Protein AF-A0A3N5K8U0-F1 (afdb_monomer_lite)

Sequence (71 aa):
MTPRAVRLRPVEELDLDALQRFDVEPAMSEPFQWRGFRDPRSRRRRWEHDGYLGDDDSMLVVADAAGSFMG

Foldseek 3Di:
DDDFDKDWDQDDPVCLVVVLCLQQPVVNQPPDDRPHHDDSCPSVVCCVVPSQDDPVGHDIFIAGPVRHGDD

pLDDT: mean 92.51, std 5.85, range [64.06, 97.88]

Secondary structure (DSSP, 8-state):
-PPPPEEEEE--GGGHHHHHHHHH-GGGGTTTT------TTHHHHHHHHHTTB-SS-B-EEEEETT--B--

Structure (mmCIF, N/CA/C/O backbone):
data_AF-A0A3N5K8U0-F1
#
_entry.id   AF-A0A3N5K8U0-F1
#
loop_
_atom_site.group_PDB
_atom_site.id
_atom_site.type_symbol
_atom_site.label_atom_id
_atom_site.label_alt_id
_atom_site.label_comp_id
_atom_site.label_asym_id
_atom_site.label_entity_id
_atom_site.label_seq_id
_atom_site.pdbx_PDB_ins_code
_atom_site.Cartn_x
_atom_site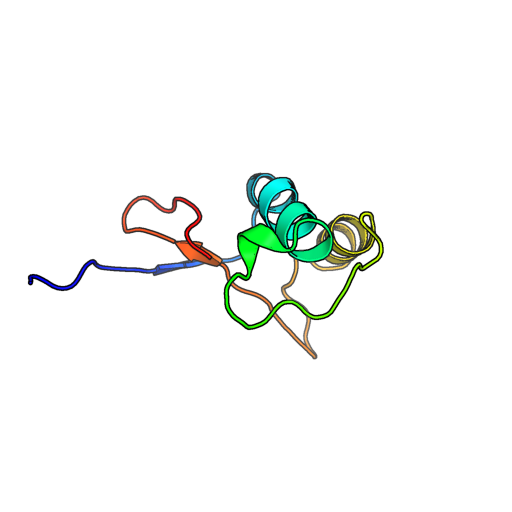.Cartn_y
_atom_site.Cartn_z
_atom_site.occupancy
_atom_site.B_iso_or_equiv
_atom_site.auth_seq_id
_atom_site.auth_comp_id
_atom_site.auth_asym_id
_atom_site.auth_atom_id
_atom_site.pdbx_PDB_model_num
ATOM 1 N N . MET A 1 1 ? 1.226 25.073 15.393 1.00 64.06 1 MET A N 1
ATOM 2 C CA . MET A 1 1 ? 0.799 24.047 14.418 1.00 64.06 1 MET A CA 1
ATOM 3 C C . MET A 1 1 ? -0.039 23.026 15.158 1.00 64.06 1 MET A C 1
ATOM 5 O O . MET A 1 1 ? 0.469 22.428 16.095 1.00 64.06 1 MET A O 1
ATOM 9 N N . THR A 1 2 ? -1.310 22.872 14.802 1.00 75.81 2 THR A N 1
ATOM 10 C CA . THR A 1 2 ? -2.159 21.811 15.364 1.00 75.81 2 THR A CA 1
ATOM 11 C C . THR A 1 2 ? -1.821 20.500 14.646 1.00 75.81 2 THR A C 1
ATOM 13 O O . THR A 1 2 ? -1.739 20.521 13.415 1.00 75.81 2 THR A O 1
ATOM 16 N N . PRO A 1 3 ? -1.575 19.382 15.351 1.00 78.88 3 PRO A N 1
ATOM 17 C CA . PRO A 1 3 ? -1.253 18.116 14.699 1.00 78.88 3 PRO A CA 1
ATOM 18 C C . PRO A 1 3 ? -2.419 17.647 13.819 1.00 78.88 3 PRO A C 1
ATOM 20 O O . PRO A 1 3 ? -3.578 17.684 14.234 1.00 78.88 3 PRO A O 1
ATOM 23 N N . ARG A 1 4 ? -2.108 17.210 12.592 1.00 84.19 4 ARG A N 1
ATOM 24 C CA . ARG A 1 4 ? -3.090 16.612 11.680 1.00 84.19 4 ARG A CA 1
ATOM 25 C C . ARG A 1 4 ? -3.273 15.145 12.061 1.00 84.19 4 ARG A C 1
ATOM 27 O O . ARG A 1 4 ? -2.294 14.407 12.122 1.00 84.19 4 ARG A O 1
ATOM 34 N N . ALA A 1 5 ? -4.511 14.734 12.323 1.00 90.19 5 ALA A N 1
ATOM 35 C CA . ALA A 1 5 ? -4.816 13.334 12.593 1.00 90.19 5 ALA A CA 1
ATOM 36 C C . ALA A 1 5 ? -4.579 12.482 11.336 1.00 90.19 5 ALA A C 1
ATOM 38 O O . ALA A 1 5 ? -4.993 12.865 10.239 1.00 90.19 5 ALA A O 1
ATOM 39 N N . VAL A 1 6 ? -3.941 11.329 11.525 1.00 95.25 6 VAL A N 1
ATOM 40 C CA . VAL A 1 6 ? -3.714 10.315 10.491 1.00 95.25 6 VAL A CA 1
ATOM 41 C C . VAL A 1 6 ? -4.259 8.972 10.960 1.00 95.25 6 VAL A C 1
ATOM 43 O O . VAL A 1 6 ? -4.409 8.741 12.162 1.00 95.25 6 VAL A O 1
ATOM 46 N N . ARG A 1 7 ? -4.574 8.095 10.013 1.00 95.44 7 ARG A N 1
ATOM 47 C CA . ARG A 1 7 ? -5.040 6.729 10.255 1.00 95.44 7 ARG A CA 1
ATOM 48 C C . ARG A 1 7 ? -4.181 5.759 9.458 1.00 95.44 7 ARG A C 1
ATOM 50 O O . ARG A 1 7 ? -3.643 6.131 8.424 1.00 95.44 7 ARG A O 1
ATOM 57 N N . LEU A 1 8 ? -4.086 4.524 9.934 1.00 97.06 8 LEU A N 1
ATOM 58 C CA . LEU A 1 8 ? -3.564 3.416 9.144 1.00 97.06 8 LEU A CA 1
ATOM 59 C C . LEU A 1 8 ? -4.744 2.573 8.678 1.00 97.06 8 LEU A C 1
ATOM 61 O O . LEU A 1 8 ? -5.612 2.238 9.489 1.00 97.06 8 LEU A O 1
ATOM 65 N N . ARG A 1 9 ? -4.783 2.250 7.389 1.00 97.38 9 ARG A N 1
ATOM 66 C CA . ARG A 1 9 ? -5.772 1.332 6.817 1.00 97.38 9 ARG A CA 1
ATOM 67 C C . ARG A 1 9 ? -5.099 0.326 5.881 1.00 97.38 9 ARG A C 1
ATOM 69 O O . ARG A 1 9 ? -4.000 0.610 5.401 1.00 97.38 9 ARG A O 1
ATOM 76 N N . PRO A 1 10 ? -5.730 -0.831 5.619 1.00 97.88 10 PRO A N 1
ATOM 77 C CA . PRO A 1 10 ? -5.303 -1.709 4.540 1.00 97.88 10 PRO A CA 1
ATOM 78 C C . PRO A 1 10 ? -5.171 -0.952 3.218 1.00 97.88 10 PRO A C 1
ATOM 80 O O . PRO A 1 10 ? -5.859 0.051 2.993 1.00 97.88 10 PRO A O 1
ATOM 83 N N . VAL A 1 11 ? -4.291 -1.450 2.352 1.00 97.88 11 VAL A N 1
ATOM 84 C CA . VAL A 1 11 ? -4.261 -1.041 0.946 1.00 97.88 11 VAL A CA 1
ATOM 85 C C . VAL A 1 11 ? -5.629 -1.341 0.329 1.00 97.88 11 VAL A C 1
ATOM 87 O O . VAL A 1 11 ? -6.266 -2.342 0.650 1.00 97.88 11 VAL A O 1
ATOM 90 N N . GLU A 1 12 ? -6.086 -0.460 -0.543 1.00 97.19 12 GLU A N 1
ATOM 91 C CA . GLU A 1 12 ? -7.263 -0.642 -1.379 1.00 97.19 12 GLU A CA 1
ATOM 92 C C . GLU A 1 12 ? -6.832 -0.585 -2.847 1.00 97.19 12 GLU A C 1
ATOM 94 O O . GLU A 1 12 ? -5.780 -0.038 -3.186 1.00 97.19 12 GLU A O 1
ATOM 99 N N . GLU A 1 13 ? -7.644 -1.128 -3.756 1.00 96.88 13 GLU A N 1
ATOM 100 C CA . GLU A 1 13 ? -7.285 -1.172 -5.181 1.00 96.88 13 GLU A CA 1
ATOM 101 C C . GLU A 1 13 ? -7.017 0.228 -5.771 1.00 96.88 13 GLU A C 1
ATOM 103 O O . GLU A 1 13 ? -6.165 0.382 -6.647 1.00 96.88 13 GLU A O 1
ATOM 108 N N . LEU A 1 14 ? -7.682 1.263 -5.242 1.00 96.25 14 LEU A N 1
ATOM 109 C CA . LEU A 1 14 ? -7.485 2.659 -5.646 1.00 96.25 14 LEU A CA 1
ATOM 110 C C . LEU A 1 14 ? -6.091 3.215 -5.308 1.00 96.25 14 LEU A C 1
ATOM 112 O O . LEU A 1 14 ? -5.669 4.203 -5.904 1.00 96.25 14 LEU A O 1
ATOM 116 N N . ASP A 1 15 ? -5.360 2.598 -4.376 1.00 96.62 15 ASP A N 1
ATOM 117 C CA . ASP A 1 15 ? -4.023 3.052 -3.980 1.00 96.62 15 ASP A CA 1
ATOM 118 C C . ASP A 1 15 ? -2.929 2.543 -4.928 1.00 96.62 15 ASP A C 1
ATOM 120 O O . ASP A 1 15 ? -1.800 3.042 -4.906 1.00 96.62 15 ASP A O 1
ATOM 124 N N . LEU A 1 16 ? -3.231 1.538 -5.759 1.00 95.94 16 LEU A N 1
ATOM 125 C CA . LEU A 1 16 ? -2.229 0.851 -6.575 1.00 95.94 16 LEU A CA 1
ATOM 126 C C . LEU A 1 16 ? -1.545 1.784 -7.572 1.00 95.94 16 LEU A C 1
ATOM 128 O O . LEU A 1 16 ? -0.342 1.649 -7.791 1.00 95.94 16 LEU A O 1
ATOM 132 N N . ASP A 1 17 ? -2.274 2.757 -8.115 1.00 94.06 17 ASP A N 1
ATOM 133 C CA . ASP A 1 17 ? -1.708 3.751 -9.025 1.00 94.06 17 ASP A CA 1
ATOM 134 C C . ASP A 1 17 ? -0.660 4.614 -8.311 1.00 94.06 17 ASP A C 1
ATOM 136 O O . ASP A 1 17 ? 0.442 4.812 -8.826 1.00 94.06 17 ASP A O 1
ATOM 140 N N . ALA A 1 18 ? -0.948 5.077 -7.090 1.00 92.88 18 ALA A N 1
ATOM 141 C CA . ALA A 1 18 ? 0.008 5.844 -6.293 1.00 92.88 18 ALA A CA 1
ATOM 142 C C . ALA A 1 18 ? 1.235 4.994 -5.926 1.00 92.88 18 ALA A C 1
ATOM 144 O O . ALA A 1 18 ? 2.374 5.428 -6.110 1.00 92.88 18 ALA A O 1
ATOM 145 N N . LEU A 1 19 ? 1.012 3.754 -5.479 1.00 93.50 19 LEU A N 1
ATOM 146 C CA . LEU A 1 19 ? 2.069 2.800 -5.134 1.00 93.50 19 LEU A CA 1
ATOM 147 C C . LEU A 1 19 ? 2.975 2.458 -6.322 1.00 93.50 19 LEU A C 1
ATOM 149 O O . LEU A 1 19 ? 4.188 2.336 -6.153 1.00 93.50 19 LEU A O 1
ATOM 153 N N . GLN A 1 20 ? 2.409 2.326 -7.522 1.00 93.50 20 GLN A N 1
ATOM 154 C CA . GLN A 1 20 ? 3.179 2.095 -8.739 1.00 93.50 20 GLN A CA 1
ATOM 155 C C . GLN A 1 20 ? 4.033 3.317 -9.092 1.00 93.50 20 GLN A C 1
ATOM 157 O O . GLN A 1 20 ? 5.187 3.155 -9.486 1.00 93.50 20 GLN A O 1
ATOM 162 N N . ARG A 1 21 ? 3.513 4.540 -8.915 1.00 92.19 21 ARG A N 1
ATOM 163 C CA . ARG A 1 21 ? 4.282 5.771 -9.164 1.00 92.19 21 ARG A CA 1
ATOM 164 C C . ARG A 1 21 ? 5.489 5.893 -8.235 1.00 92.19 21 ARG A C 1
ATOM 166 O O . ARG A 1 21 ? 6.554 6.256 -8.717 1.00 92.19 21 ARG A O 1
ATOM 173 N N . PHE A 1 22 ? 5.392 5.496 -6.963 1.00 90.62 22 PHE A N 1
ATOM 174 C CA . PHE A 1 22 ? 6.559 5.455 -6.061 1.00 90.62 22 PHE A CA 1
ATOM 175 C C . PHE A 1 22 ? 7.717 4.591 -6.581 1.00 90.62 22 PHE A C 1
ATOM 177 O O . PHE A 1 22 ? 8.880 4.865 -6.287 1.00 90.62 22 PHE A O 1
ATOM 184 N N . ASP A 1 23 ? 7.414 3.552 -7.357 1.00 90.88 23 ASP A N 1
ATOM 185 C CA . ASP A 1 23 ? 8.416 2.631 -7.889 1.00 90.88 23 ASP A CA 1
ATOM 186 C C . ASP A 1 23 ? 9.077 3.125 -9.185 1.00 90.88 23 ASP A C 1
ATOM 188 O O . ASP A 1 23 ? 10.128 2.600 -9.565 1.00 90.88 23 ASP A O 1
ATOM 192 N N . VAL A 1 24 ? 8.478 4.099 -9.881 1.00 91.94 24 VAL A N 1
ATOM 193 C CA . VAL A 1 24 ? 8.934 4.543 -11.213 1.00 91.94 24 VAL A CA 1
ATOM 194 C C . VAL A 1 24 ? 9.129 6.052 -11.351 1.00 91.94 24 VAL A C 1
ATOM 196 O O . VAL A 1 24 ? 9.735 6.491 -12.321 1.00 91.94 24 VAL A O 1
ATOM 199 N N . GLU A 1 25 ? 8.675 6.860 -10.396 1.00 92.69 25 GLU A N 1
ATOM 200 C CA . GLU A 1 25 ? 8.823 8.316 -1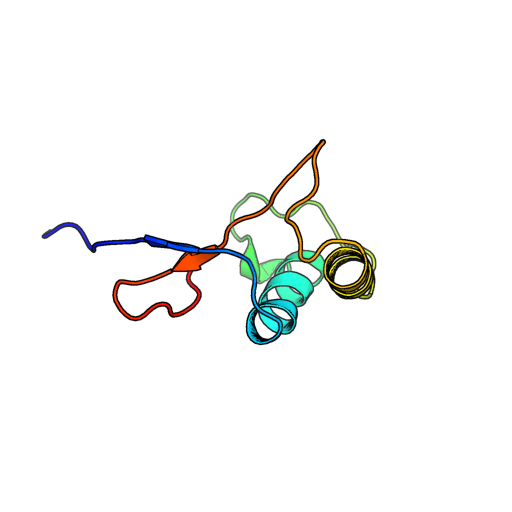0.411 1.00 92.69 25 GLU A CA 1
ATOM 201 C C . GLU A 1 25 ? 9.723 8.770 -9.255 1.00 92.69 25 GLU A C 1
ATOM 203 O O . GLU A 1 25 ? 9.259 8.861 -8.117 1.00 92.69 25 GLU A O 1
ATOM 208 N N . PRO A 1 26 ? 11.001 9.107 -9.520 1.00 90.12 26 PRO A N 1
ATOM 209 C CA . PRO A 1 26 ? 11.934 9.557 -8.484 1.00 90.12 26 PRO A CA 1
ATOM 210 C C . PRO A 1 26 ? 11.404 10.745 -7.674 1.00 90.12 26 PRO A C 1
ATOM 212 O O . PRO A 1 26 ? 11.580 10.782 -6.459 1.00 90.12 26 PRO A O 1
ATOM 215 N N . ALA A 1 27 ? 10.683 11.656 -8.339 1.00 91.38 27 ALA A N 1
ATOM 216 C CA . ALA A 1 27 ? 10.083 12.851 -7.747 1.00 91.38 27 ALA A CA 1
ATOM 217 C C . ALA A 1 27 ? 9.109 12.547 -6.592 1.00 91.38 27 ALA A C 1
ATOM 219 O O . ALA A 1 27 ? 8.917 13.385 -5.715 1.00 91.38 27 ALA A O 1
ATOM 220 N N . MET A 1 28 ? 8.527 11.342 -6.545 1.00 88.12 28 MET A N 1
ATOM 221 C CA . MET A 1 28 ? 7.660 10.907 -5.442 1.00 88.12 28 MET A CA 1
ATOM 222 C C . MET A 1 28 ? 8.438 10.625 -4.148 1.00 88.12 28 MET A C 1
ATOM 224 O O . MET A 1 28 ? 7.848 10.522 -3.077 1.00 88.12 28 MET A O 1
ATOM 228 N N . SER A 1 29 ? 9.758 10.456 -4.228 1.00 85.56 29 SER A N 1
ATOM 229 C CA . SER A 1 29 ? 10.650 10.150 -3.103 1.00 85.56 29 SER A CA 1
ATOM 230 C C . SER A 1 29 ? 11.843 11.105 -3.067 1.00 85.56 29 SER A C 1
ATOM 232 O O . SER A 1 29 ? 12.945 10.728 -2.676 1.00 85.56 29 SER A O 1
ATOM 234 N N . GLU A 1 30 ? 11.652 12.342 -3.515 1.00 85.31 30 GLU A N 1
ATOM 235 C CA . GLU A 1 30 ? 12.654 13.387 -3.355 1.00 85.31 30 GLU A CA 1
ATOM 236 C C . GLU A 1 30 ? 12.554 14.042 -1.967 1.00 85.31 30 GLU A C 1
ATOM 238 O O . GLU A 1 30 ? 11.468 14.148 -1.394 1.00 85.3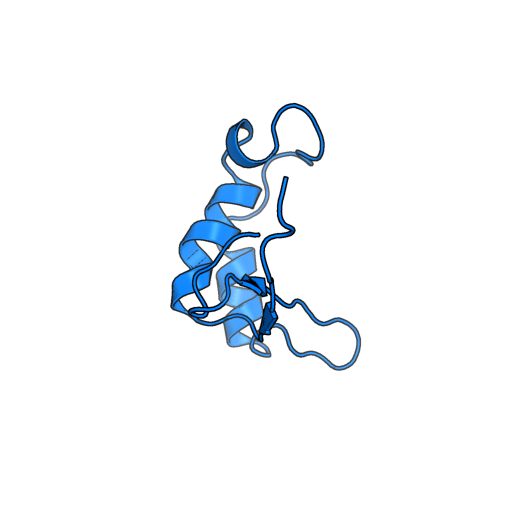1 30 GLU A O 1
ATOM 243 N N . PRO A 1 31 ? 13.678 14.512 -1.401 1.00 85.94 31 PRO A N 1
ATOM 244 C CA . PRO A 1 31 ? 15.043 14.384 -1.923 1.00 85.94 31 PRO A CA 1
ATOM 245 C C . PRO A 1 31 ? 15.717 13.041 -1.576 1.00 85.94 31 PRO A C 1
ATOM 247 O O . PRO A 1 31 ? 16.841 12.792 -2.006 1.00 85.94 31 PRO A O 1
ATOM 250 N N . PHE A 1 32 ? 15.066 12.178 -0.791 1.00 84.81 32 PHE A N 1
ATOM 251 C CA . PHE A 1 32 ? 15.641 10.933 -0.277 1.00 84.81 32 PHE A CA 1
ATOM 252 C C . PHE A 1 32 ? 14.612 9.801 -0.280 1.00 84.81 32 PHE A C 1
ATOM 254 O O . PHE A 1 32 ? 13.427 10.059 -0.132 1.00 84.81 32 PHE A O 1
ATOM 261 N N . GLN A 1 33 ? 15.091 8.551 -0.263 1.00 84.56 33 GLN A N 1
ATOM 262 C CA . GLN A 1 33 ? 14.314 7.293 -0.226 1.00 84.56 33 GLN A CA 1
ATOM 263 C C . GLN A 1 33 ? 13.962 6.682 -1.582 1.00 84.56 33 GLN A C 1
ATOM 265 O O . GLN A 1 33 ? 13.441 5.565 -1.603 1.00 84.56 33 GLN A O 1
ATOM 270 N N . TRP A 1 34 ? 14.317 7.313 -2.705 1.00 87.00 34 TRP A N 1
ATOM 271 C CA . TRP A 1 34 ? 14.220 6.631 -3.993 1.00 87.00 34 TRP A CA 1
ATOM 272 C C . TRP A 1 34 ? 15.233 5.479 -4.070 1.00 87.00 34 TRP A C 1
ATOM 274 O O . TRP A 1 34 ? 16.426 5.661 -3.826 1.00 87.00 34 TRP A O 1
ATOM 284 N N . ARG A 1 35 ? 14.754 4.273 -4.395 1.00 85.38 35 ARG A N 1
ATOM 285 C CA . ARG A 1 35 ? 15.566 3.038 -4.413 1.00 85.38 35 ARG A CA 1
ATOM 286 C C . ARG A 1 35 ? 15.790 2.493 -5.824 1.00 85.38 35 ARG A C 1
ATOM 288 O O . ARG A 1 35 ? 16.085 1.311 -5.976 1.00 85.38 35 ARG A O 1
ATOM 295 N N . GLY A 1 36 ? 15.642 3.348 -6.835 1.00 90.12 36 GLY A N 1
ATOM 296 C CA . GLY A 1 36 ? 15.694 2.970 -8.245 1.00 90.12 36 GLY A CA 1
ATOM 297 C C . GLY A 1 36 ? 14.348 2.487 -8.791 1.00 90.12 36 GLY A C 1
ATOM 298 O O . GLY A 1 36 ? 13.372 2.346 -8.054 1.00 90.12 36 GLY A O 1
ATOM 299 N N . PHE A 1 37 ? 14.316 2.234 -10.099 1.00 91.69 37 PHE A N 1
ATOM 300 C CA . PHE A 1 37 ? 13.143 1.707 -10.795 1.00 91.69 37 PHE A CA 1
ATOM 301 C C . PHE A 1 37 ? 12.860 0.258 -10.393 1.00 91.69 37 PHE A C 1
ATOM 303 O O . PHE A 1 37 ? 13.776 -0.566 -10.327 1.00 91.69 37 PHE A O 1
ATOM 310 N N . ARG A 1 38 ? 11.586 -0.070 -10.176 1.00 91.25 38 ARG A N 1
ATOM 311 C CA . ARG A 1 38 ? 11.123 -1.448 -9.942 1.00 91.25 38 ARG A CA 1
ATOM 312 C C . ARG A 1 38 ? 10.107 -1.865 -11.001 1.00 91.25 38 ARG A C 1
ATOM 314 O O . ARG A 1 38 ? 9.615 -1.037 -11.761 1.00 91.25 38 ARG A O 1
ATOM 321 N N . ASP A 1 39 ? 9.810 -3.163 -11.064 1.00 93.12 39 ASP A N 1
ATOM 322 C CA . ASP A 1 39 ? 8.799 -3.687 -11.986 1.00 93.12 39 ASP A CA 1
ATOM 323 C C . ASP A 1 39 ? 7.430 -3.038 -11.693 1.00 93.12 39 ASP A C 1
ATOM 325 O O . ASP A 1 39 ? 6.887 -3.264 -10.604 1.00 93.12 39 ASP A O 1
ATOM 329 N N . PRO A 1 40 ? 6.833 -2.300 -12.648 1.00 86.44 40 PRO A N 1
ATOM 330 C CA . PRO A 1 40 ? 5.559 -1.612 -12.444 1.00 86.44 40 PRO A CA 1
ATOM 331 C C . PRO A 1 40 ? 4.398 -2.572 -12.152 1.00 86.44 40 PRO A C 1
ATOM 333 O O . PRO A 1 40 ? 3.419 -2.184 -11.523 1.00 86.44 40 PRO A O 1
ATOM 336 N N . ARG A 1 41 ? 4.496 -3.846 -12.553 1.00 92.62 41 ARG A N 1
ATOM 337 C CA . ARG A 1 41 ? 3.473 -4.861 -12.261 1.00 92.62 41 ARG A CA 1
ATOM 338 C C . ARG A 1 41 ? 3.648 -5.526 -10.899 1.00 92.62 41 ARG A C 1
ATOM 340 O O . ARG A 1 41 ? 2.752 -6.255 -10.477 1.00 92.62 41 ARG A O 1
ATOM 347 N N . SER A 1 42 ? 4.766 -5.303 -10.205 1.00 94.31 42 SER A N 1
ATOM 348 C CA . SER A 1 42 ? 5.020 -5.932 -8.901 1.00 94.31 42 SER A CA 1
ATOM 349 C 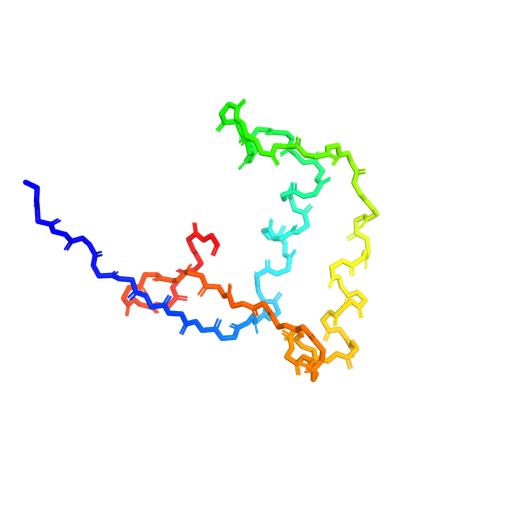C . SER A 1 42 ? 3.967 -5.548 -7.858 1.00 94.31 42 SER A C 1
ATOM 351 O O . SER A 1 42 ? 3.508 -6.419 -7.123 1.00 94.31 42 SER A O 1
ATOM 353 N N . ARG A 1 43 ? 3.507 -4.287 -7.865 1.00 95.31 43 ARG A N 1
ATOM 354 C CA . ARG A 1 43 ? 2.453 -3.793 -6.968 1.00 95.31 43 ARG A CA 1
ATOM 355 C C . ARG A 1 43 ? 1.115 -4.495 -7.182 1.00 95.31 43 ARG A C 1
ATOM 357 O O . ARG A 1 43 ? 0.526 -5.004 -6.233 1.00 95.31 43 ARG A O 1
ATOM 364 N N . ARG A 1 44 ? 0.677 -4.596 -8.442 1.00 96.38 44 ARG A N 1
ATOM 365 C CA . ARG A 1 44 ? -0.558 -5.300 -8.820 1.00 96.38 44 ARG A CA 1
ATOM 366 C C . ARG A 1 44 ? -0.501 -6.782 -8.451 1.00 96.38 44 ARG A C 1
ATOM 368 O O . ARG A 1 44 ? -1.428 -7.275 -7.823 1.00 96.38 44 ARG A O 1
ATOM 375 N N . ARG A 1 45 ? 0.603 -7.469 -8.769 1.00 97.06 45 ARG A N 1
ATOM 376 C CA . ARG A 1 45 ? 0.762 -8.891 -8.419 1.00 97.06 45 ARG A CA 1
ATOM 377 C C . ARG A 1 45 ? 0.736 -9.122 -6.914 1.00 97.06 45 ARG A C 1
ATOM 379 O O . ARG A 1 45 ? 0.182 -10.118 -6.469 1.00 97.06 45 ARG A O 1
ATOM 386 N N . ARG A 1 46 ? 1.333 -8.217 -6.130 1.00 96.81 46 ARG A N 1
ATOM 387 C CA . ARG A 1 46 ? 1.289 -8.332 -4.672 1.00 96.81 46 ARG A CA 1
ATOM 388 C C . ARG A 1 46 ? -0.129 -8.140 -4.130 1.00 96.81 46 ARG A C 1
ATOM 390 O O . ARG A 1 46 ? -0.563 -8.935 -3.310 1.00 96.81 46 ARG A O 1
ATOM 397 N N . TRP A 1 47 ? -0.858 -7.144 -4.629 1.00 97.69 47 TRP A N 1
ATOM 398 C CA . TRP A 1 47 ? -2.269 -6.941 -4.287 1.00 97.69 47 TRP A CA 1
ATOM 399 C C . TRP A 1 47 ? -3.133 -8.170 -4.587 1.00 97.69 47 TRP A C 1
ATOM 401 O O . TRP A 1 47 ? -3.904 -8.603 -3.740 1.00 97.69 47 TRP A O 1
ATOM 411 N N . GLU A 1 48 ? -2.975 -8.763 -5.768 1.00 97.88 48 GLU A N 1
ATOM 412 C CA . GLU A 1 48 ? -3.725 -9.960 -6.170 1.00 97.88 48 GLU A CA 1
ATOM 413 C C . GLU A 1 48 ? -3.366 -11.203 -5.341 1.00 97.88 48 GLU A C 1
ATOM 415 O O . GLU A 1 48 ? -4.192 -12.102 -5.211 1.00 97.88 48 GLU A O 1
ATOM 420 N N . HIS A 1 49 ? -2.148 -11.263 -4.792 1.00 97.88 49 HIS A N 1
ATOM 421 C CA . HIS A 1 49 ? -1.684 -12.382 -3.974 1.00 97.88 49 HIS A CA 1
ATOM 422 C C . HIS A 1 49 ? -2.361 -12.421 -2.598 1.00 97.88 49 HIS A C 1
ATOM 424 O O . HIS A 1 49 ? -2.880 -13.460 -2.202 1.00 97.88 49 HIS A O 1
ATOM 430 N N . ASP A 1 50 ? -2.344 -11.306 -1.864 1.00 97.75 50 ASP A N 1
ATOM 431 C CA . ASP A 1 50 ? -2.804 -11.263 -0.466 1.00 97.75 50 ASP A CA 1
ATOM 432 C C . ASP A 1 50 ? -3.342 -9.897 -0.017 1.00 97.75 50 ASP A C 1
ATOM 434 O O . ASP A 1 50 ? -3.491 -9.638 1.177 1.00 97.75 50 ASP A O 1
ATOM 438 N N . GLY A 1 51 ? -3.596 -8.979 -0.950 1.00 97.50 51 GLY A N 1
ATOM 439 C CA . GLY A 1 51 ? -4.075 -7.639 -0.620 1.00 97.50 51 GLY A CA 1
ATOM 440 C C . GLY A 1 51 ? -3.098 -6.817 0.227 1.00 97.50 51 GLY A C 1
ATOM 441 O O . GLY A 1 51 ? -3.533 -5.877 0.885 1.00 97.50 51 GLY A O 1
ATOM 442 N N . TYR A 1 52 ? -1.800 -7.156 0.224 1.00 97.81 52 TYR A N 1
ATOM 443 C CA . TYR A 1 52 ? -0.772 -6.604 1.119 1.00 97.81 52 TYR A CA 1
ATOM 444 C C . TYR A 1 52 ? -0.932 -6.951 2.607 1.00 97.81 52 TYR A C 1
ATOM 446 O O . TYR A 1 52 ? -0.313 -6.297 3.448 1.00 97.81 52 TYR A O 1
ATOM 454 N N . LEU A 1 53 ? -1.717 -7.972 2.948 1.00 97.44 53 LEU A N 1
ATOM 455 C CA . LEU A 1 53 ? -1.899 -8.444 4.322 1.00 97.44 53 LEU A CA 1
ATOM 456 C C . LEU A 1 53 ? -1.457 -9.906 4.441 1.00 97.44 53 LEU A C 1
ATOM 458 O O . LEU A 1 53 ? -2.265 -10.793 4.706 1.00 97.44 53 LEU A O 1
ATOM 462 N N . GLY A 1 54 ? -0.170 -10.150 4.184 1.00 96.50 54 GLY A N 1
ATOM 463 C CA . GLY A 1 54 ? 0.439 -11.470 4.319 1.00 96.50 54 GLY A CA 1
ATOM 464 C C . GLY A 1 54 ? 0.882 -11.772 5.753 1.00 96.50 54 GLY A C 1
ATOM 465 O O . GLY A 1 54 ? 1.038 -10.871 6.580 1.00 96.50 54 GLY A O 1
ATOM 466 N N . ASP A 1 55 ? 1.129 -13.054 6.023 1.00 95.81 55 ASP A N 1
ATOM 467 C CA . ASP A 1 55 ? 1.575 -13.531 7.339 1.00 95.81 55 ASP A CA 1
ATOM 468 C C . ASP A 1 55 ? 3.025 -13.119 7.664 1.00 95.81 55 ASP A C 1
ATOM 470 O O . ASP A 1 55 ? 3.345 -12.840 8.820 1.00 95.81 55 ASP A O 1
ATOM 474 N N . ASP A 1 56 ? 3.895 -13.055 6.647 1.00 96.50 56 ASP A N 1
ATOM 475 C CA . ASP A 1 56 ? 5.313 -12.694 6.802 1.00 96.50 56 ASP A CA 1
ATOM 476 C C . ASP A 1 56 ? 5.543 -11.175 6.772 1.00 96.50 56 ASP A C 1
ATOM 478 O O . ASP A 1 56 ? 6.403 -10.643 7.480 1.00 96.50 56 ASP A O 1
ATOM 482 N N . ASP A 1 57 ? 4.787 -10.466 5.933 1.00 96.38 57 ASP A N 1
ATOM 483 C CA . ASP A 1 57 ? 4.837 -9.016 5.801 1.00 96.38 57 ASP A CA 1
ATOM 484 C C . ASP A 1 57 ? 3.470 -8.421 5.439 1.00 96.38 57 ASP A C 1
ATOM 486 O O . ASP A 1 57 ? 2.616 -9.033 4.794 1.00 96.38 57 ASP A O 1
ATOM 490 N N . SER A 1 58 ? 3.260 -7.181 5.873 1.00 96.69 58 SER A N 1
ATOM 491 C CA . SER A 1 58 ? 2.042 -6.426 5.602 1.00 96.69 58 SER A CA 1
ATOM 492 C C . SER A 1 58 ? 2.371 -4.967 5.314 1.00 96.69 58 SER A C 1
ATOM 494 O O . SER A 1 58 ? 3.317 -4.407 5.874 1.00 96.69 58 SER A O 1
ATOM 496 N N . MET A 1 59 ? 1.569 -4.334 4.460 1.00 96.56 59 MET A N 1
ATOM 497 C CA . MET A 1 59 ? 1.670 -2.909 4.157 1.00 96.56 59 MET A CA 1
ATOM 498 C C . MET A 1 59 ? 0.344 -2.220 4.461 1.00 96.56 59 MET A C 1
ATOM 500 O O . MET A 1 59 ? -0.719 -2.669 4.040 1.00 96.56 59 MET A O 1
ATOM 504 N N . LEU A 1 60 ? 0.423 -1.108 5.186 1.00 97.38 60 LEU A N 1
ATOM 505 C CA . LEU A 1 60 ? -0.710 -0.238 5.472 1.00 97.38 60 LEU A CA 1
ATOM 506 C C . LEU A 1 60 ? -0.481 1.114 4.809 1.00 97.38 60 LEU A C 1
ATOM 508 O O . LEU A 1 60 ? 0.656 1.565 4.684 1.00 97.38 60 LEU A O 1
ATOM 512 N N . VAL A 1 61 ? -1.579 1.757 4.437 1.00 97.56 61 VAL A N 1
ATOM 513 C CA . VAL A 1 61 ? -1.606 3.128 3.936 1.00 97.56 61 VAL A CA 1
ATOM 514 C C . VAL A 1 61 ? -1.767 4.081 5.110 1.00 97.56 61 VAL A C 1
ATOM 516 O O . VAL A 1 61 ? -2.666 3.912 5.941 1.00 97.56 61 VAL A O 1
ATOM 519 N N . VAL A 1 62 ? -0.935 5.116 5.148 1.00 96.12 62 VAL A N 1
ATOM 520 C CA . VAL A 1 62 ? -1.189 6.317 5.934 1.00 96.12 62 VAL A CA 1
ATOM 521 C C . VAL A 1 62 ? -2.263 7.111 5.216 1.00 96.12 62 VAL A C 1
ATOM 523 O O . VAL A 1 62 ? -2.086 7.575 4.091 1.00 96.12 62 VAL A O 1
ATOM 526 N N . ALA A 1 63 ? -3.388 7.286 5.889 1.00 96.31 63 ALA A N 1
ATOM 527 C CA . ALA A 1 63 ? -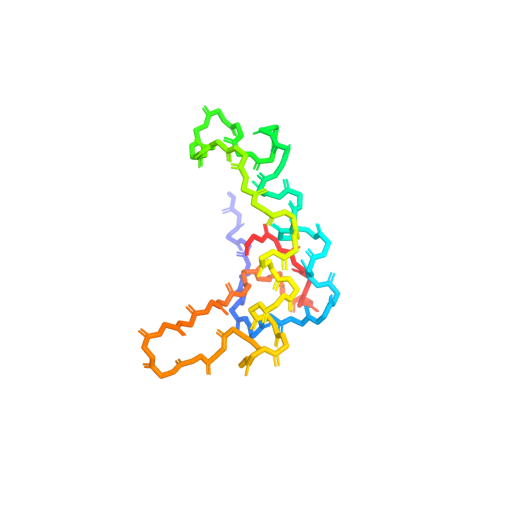4.522 8.025 5.387 1.00 96.31 63 ALA A CA 1
ATOM 528 C C . ALA A 1 63 ? -4.822 9.246 6.254 1.00 96.31 63 ALA A C 1
ATOM 530 O O . ALA A 1 63 ? -4.491 9.298 7.444 1.00 96.31 63 ALA A O 1
ATOM 531 N N . ASP A 1 64 ? -5.478 10.241 5.668 1.00 94.81 64 ASP A N 1
ATOM 532 C CA . ASP A 1 64 ? -6.054 11.324 6.453 1.00 94.81 64 ASP A CA 1
ATOM 533 C C . ASP A 1 64 ? -7.290 10.858 7.245 1.00 94.81 64 ASP A C 1
ATOM 535 O O . ASP A 1 64 ? -7.710 9.698 7.207 1.00 94.81 64 ASP A O 1
ATOM 539 N N . ALA A 1 65 ? -7.891 11.775 8.005 1.00 91.75 65 ALA A N 1
ATOM 540 C CA . ALA A 1 65 ? -9.068 11.463 8.808 1.00 91.75 65 ALA A CA 1
ATOM 541 C C . ALA A 1 65 ? -10.282 10.989 7.982 1.00 91.75 65 ALA A C 1
ATOM 543 O O . ALA A 1 65 ? -11.145 10.323 8.556 1.00 91.75 65 ALA A O 1
ATOM 544 N N . ALA A 1 66 ? -10.340 11.317 6.685 1.00 91.88 66 ALA A N 1
ATOM 545 C CA . ALA A 1 66 ? -11.380 10.892 5.752 1.00 91.88 66 ALA A CA 1
ATOM 546 C C . ALA A 1 66 ? -11.038 9.574 5.029 1.00 91.88 66 ALA A C 1
ATOM 548 O O . ALA A 1 66 ? -11.886 9.044 4.318 1.00 91.88 66 ALA A O 1
ATOM 549 N N . GLY A 1 67 ? -9.834 9.027 5.228 1.00 91.38 67 GLY A N 1
ATOM 550 C CA . GLY A 1 67 ? -9.387 7.780 4.604 1.00 91.38 67 GLY A CA 1
ATOM 551 C C . GLY A 1 67 ? -8.615 7.965 3.293 1.00 91.38 67 GLY A C 1
ATOM 552 O O . GLY A 1 67 ? -8.222 6.968 2.685 1.00 91.38 67 GLY A O 1
ATOM 553 N N . SER A 1 68 ? -8.345 9.205 2.871 1.00 93.19 68 SER A N 1
ATOM 554 C CA . SER A 1 68 ? -7.595 9.475 1.640 1.00 93.19 68 SER A CA 1
ATOM 555 C C . SER A 1 68 ? -6.122 9.113 1.798 1.00 93.19 68 SER A C 1
ATOM 557 O O . SER A 1 68 ? -5.516 9.477 2.806 1.00 93.19 68 SER A O 1
ATOM 559 N N . PHE A 1 69 ? -5.5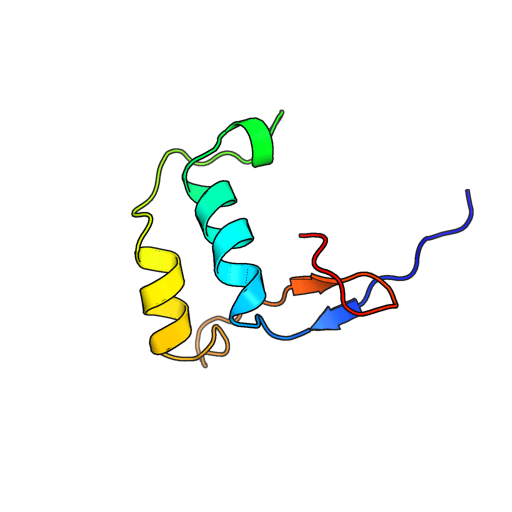43 8.467 0.779 1.00 93.31 69 PHE A N 1
ATOM 560 C CA . PHE A 1 69 ? -4.122 8.116 0.716 1.00 93.31 69 PHE A CA 1
ATOM 561 C C . PHE A 1 69 ? -3.236 9.343 0.961 1.00 93.31 69 PHE A C 1
ATOM 563 O O . PHE A 1 69 ? -3.441 10.400 0.358 1.00 93.31 69 PHE A O 1
ATOM 570 N N . MET A 1 70 ? -2.244 9.196 1.835 1.00 92.06 70 MET A N 1
ATOM 571 C CA . MET A 1 70 ? -1.210 10.200 2.088 1.00 92.06 70 MET A CA 1
ATOM 572 C C . MET A 1 70 ? 0.215 9.649 1.978 1.00 92.06 70 MET A C 1
ATOM 574 O O . MET A 1 70 ? 1.135 10.451 1.816 1.00 92.06 70 MET A O 1
ATOM 578 N N . GLY A 1 71 ? 0.412 8.332 2.067 1.00 87.81 71 GLY A N 1
ATOM 579 C CA . GLY A 1 71 ? 1.726 7.695 1.958 1.00 87.81 71 GLY A CA 1
ATOM 580 C C . GLY A 1 71 ? 1.747 6.263 2.451 1.00 87.81 71 GLY A C 1
ATOM 581 O O . GLY A 1 71 ? 0.812 5.879 3.186 1.00 87.81 71 GLY A O 1
#

Radius of gyration: 13.26 Å; chains: 1; bounding box: 27×38×28 Å